Protein AF-A0A3D0XBL4-F1 (afdb_monomer)

Sequence (40 aa):
MQGSVRKKGATWSYRVEFGVVDGKRNQIERSGFRTKSDAT

Radius of gyration: 11.48 Å; Cα contacts (8 Å, |Δi|>4): 77; chains: 1; bounding box: 28×14×30 Å

Nearest PDB structures (foldseek):
  4m5t-assembly3_A  TM=6.593E-01  e=2.601E+00  Homo sapiens
  5lum-assembly2_C  TM=5.487E-01  e=2.601E+00  Homo sapiens
  4m5t-assembly3_E  TM=5.149E-01  e=3.189E+00  Homo sapiens
  3l1f-assembly1_A-2  TM=5.104E-01  e=4.479E+00  Bos taurus
  3l1e-assembly1_A-2  TM=5.063E-01  e=4.185E+00  Bos taurus

Secondary structure (DSSP, 8-state):
-EEEEEEETTEEEEEEEEEEETTEEEEEEEEEESSSGGG-

Mean predicted aligned error: 4.6 Å

Foldseek 3Di:
DDKDWDDDVQKIKIKDWPQDDPNRTDMDMDMDHRDSVVHD

Solvent-accessible surface area (backbone atoms only — not comparable to full-atom values): 2431 Å² total; per-residue (Å²): 126,61,66,50,71,48,77,58,90,85,26,18,24,24,35,41,41,78,48,69,57,95,90,38,78,41,69,51,75,52,68,76,24,80,40,66,75,78,32,109

pLDDT: mean 85.5, std 5.85, range [60.69, 91.25]

Structure (mmCIF, N/CA/C/O backbone):
data_AF-A0A3D0XBL4-F1
#
_entry.id   AF-A0A3D0XBL4-F1
#
loop_
_atom_site.group_PDB
_atom_site.id
_atom_site.type_symbol
_atom_site.label_atom_id
_atom_site.label_alt_id
_atom_site.label_comp_id
_atom_site.label_asym_id
_atom_site.label_entity_id
_atom_site.label_seq_id
_atom_site.pdbx_PDB_ins_code
_atom_site.Cartn_x
_atom_site.Cartn_y
_atom_site.Cartn_z
_atom_site.occupancy
_atom_site.B_iso_or_equiv
_atom_site.auth_seq_id
_atom_site.auth_comp_id
_atom_site.auth_asym_id
_atom_site.auth_atom_id
_atom_site.pdbx_PDB_model_num
ATOM 1 N N . MET A 1 1 ? -9.493 6.108 2.832 1.00 60.69 1 MET A N 1
ATOM 2 C CA . MET A 1 1 ? -8.404 5.168 2.489 1.00 60.69 1 MET A CA 1
ATOM 3 C C . MET A 1 1 ? -7.163 5.975 2.165 1.00 60.69 1 MET A C 1
ATOM 5 O O . MET A 1 1 ? -7.158 6.670 1.158 1.00 60.69 1 MET A O 1
ATOM 9 N N . GLN A 1 2 ? -6.151 5.940 3.030 1.00 71.19 2 GLN A N 1
ATOM 10 C CA . GLN A 1 2 ? -4.832 6.484 2.710 1.00 71.19 2 GLN A CA 1
ATOM 11 C C . GLN A 1 2 ? -3.912 5.307 2.406 1.00 71.19 2 GLN A C 1
ATOM 13 O O . GLN A 1 2 ? -3.769 4.386 3.215 1.00 71.19 2 GLN A O 1
ATOM 18 N N . GLY A 1 3 ? -3.355 5.315 1.201 1.00 81.31 3 GLY A N 1
ATOM 19 C CA . GLY A 1 3 ? -2.377 4.337 0.763 1.00 81.31 3 GLY A CA 1
ATOM 20 C C . GLY A 1 3 ? -1.091 5.024 0.333 1.00 81.31 3 GLY A C 1
ATOM 21 O O . GLY A 1 3 ? -1.114 6.166 -0.121 1.00 81.31 3 GLY A O 1
ATOM 22 N N . SER A 1 4 ? 0.037 4.338 0.489 1.00 87.88 4 SER A N 1
ATOM 23 C CA . SER A 1 4 ? 1.318 4.791 -0.053 1.00 87.88 4 SER A CA 1
ATOM 24 C C . SER A 1 4 ? 1.993 3.670 -0.823 1.00 87.88 4 SER A C 1
ATOM 26 O O . SER A 1 4 ? 2.009 2.515 -0.393 1.00 87.88 4 SER A O 1
ATOM 28 N N . VAL A 1 5 ? 2.565 4.039 -1.965 1.00 90.50 5 VAL A N 1
ATOM 29 C CA . VAL A 1 5 ? 3.414 3.171 -2.774 1.00 90.50 5 VAL A CA 1
ATOM 30 C C . VAL A 1 5 ? 4.851 3.625 -2.574 1.00 90.50 5 VAL A C 1
ATOM 32 O O . VAL A 1 5 ? 5.172 4.791 -2.805 1.00 90.50 5 VAL A O 1
ATOM 35 N N . ARG A 1 6 ? 5.729 2.721 -2.135 1.00 89.81 6 ARG A N 1
ATOM 36 C CA . ARG A 1 6 ? 7.149 3.018 -1.901 1.00 89.81 6 ARG A CA 1
ATOM 37 C C . ARG A 1 6 ? 8.054 1.997 -2.575 1.00 89.81 6 ARG A C 1
ATOM 39 O O . ARG A 1 6 ? 7.742 0.804 -2.622 1.00 89.81 6 ARG A O 1
ATOM 46 N N . LYS A 1 7 ? 9.210 2.467 -3.037 1.00 90.38 7 LYS A N 1
ATOM 47 C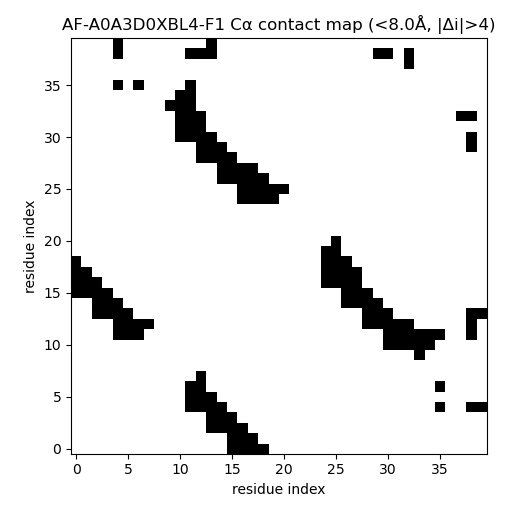 CA . LYS A 1 7 ? 10.288 1.630 -3.567 1.00 90.38 7 LYS A CA 1
ATOM 48 C C . LYS A 1 7 ? 11.223 1.204 -2.429 1.00 90.38 7 LYS A C 1
ATOM 50 O O . LYS A 1 7 ? 11.686 2.050 -1.668 1.00 90.38 7 LYS A O 1
ATOM 55 N N . LYS A 1 8 ? 11.506 -0.095 -2.315 1.00 87.00 8 LYS A N 1
ATOM 56 C CA . LYS A 1 8 ? 12.515 -0.680 -1.416 1.00 87.00 8 LYS A CA 1
ATOM 57 C C . LYS A 1 8 ? 13.504 -1.496 -2.250 1.00 87.00 8 LYS A C 1
ATOM 59 O O . LYS A 1 8 ? 13.172 -2.571 -2.756 1.00 87.00 8 LYS A O 1
ATOM 64 N N . GLY A 1 9 ? 14.717 -0.968 -2.408 1.00 88.81 9 GLY A N 1
ATOM 65 C CA . GLY A 1 9 ? 15.740 -1.557 -3.275 1.00 88.81 9 GLY A CA 1
ATOM 66 C C . GLY A 1 9 ? 15.259 -1.647 -4.726 1.00 88.81 9 GLY A C 1
ATOM 67 O O . GLY A 1 9 ? 14.902 -0.635 -5.332 1.00 88.81 9 GLY A O 1
ATOM 68 N N . ALA A 1 10 ? 15.216 -2.868 -5.265 1.00 89.69 10 ALA A N 1
ATOM 69 C CA . ALA A 1 10 ? 14.744 -3.154 -6.621 1.00 89.69 10 ALA A CA 1
ATOM 70 C C . ALA A 1 10 ? 13.222 -3.374 -6.729 1.00 89.69 10 ALA A C 1
ATOM 72 O O . ALA A 1 10 ? 12.711 -3.519 -7.835 1.00 89.69 10 ALA A O 1
ATOM 73 N N . THR A 1 11 ?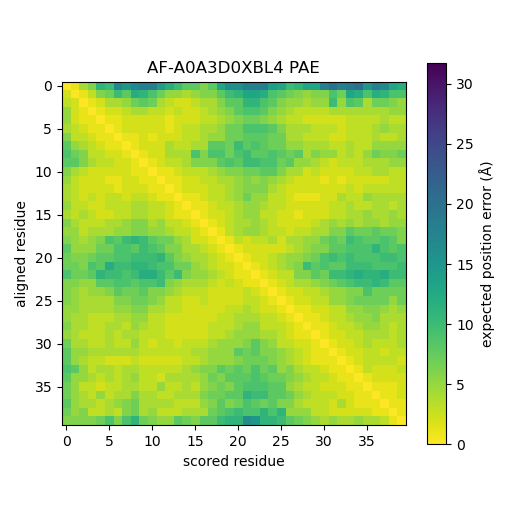 12.497 -3.406 -5.608 1.00 91.25 11 THR A N 1
ATOM 74 C CA . THR A 1 11 ? 11.074 -3.781 -5.580 1.00 91.25 11 THR A CA 1
ATOM 75 C C . THR A 1 11 ? 10.181 -2.634 -5.134 1.00 91.25 11 THR A C 1
ATOM 77 O O . THR A 1 11 ? 10.615 -1.703 -4.449 1.00 91.25 11 THR A O 1
ATOM 80 N N . TRP A 1 12 ? 8.911 -2.715 -5.508 1.00 90.44 12 TRP A N 1
ATOM 81 C CA . TRP A 1 12 ? 7.857 -1.820 -5.063 1.00 90.44 12 TRP A CA 1
ATOM 82 C C . TRP A 1 12 ? 6.980 -2.506 -4.020 1.00 90.44 12 TRP A C 1
ATOM 84 O O . TRP A 1 12 ? 6.896 -3.734 -3.930 1.00 90.44 12 TRP A O 1
ATOM 94 N N . 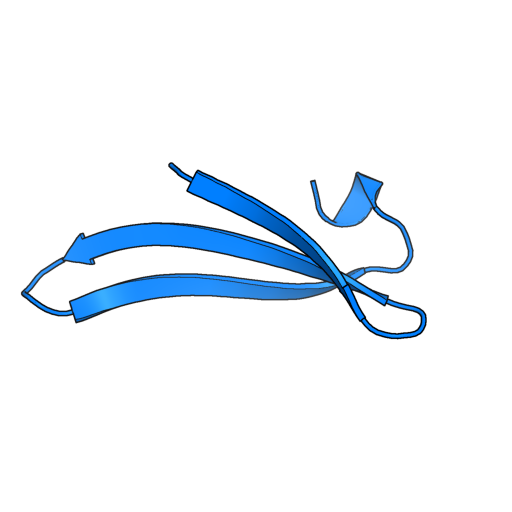SER A 1 13 ? 6.358 -1.685 -3.188 1.00 88.31 13 SER A N 1
ATOM 95 C CA . SER A 1 13 ? 5.427 -2.111 -2.152 1.00 88.31 13 SER A CA 1
ATOM 96 C C . SER A 1 13 ? 4.309 -1.098 -2.034 1.00 88.31 13 SER A C 1
ATOM 98 O O . SER A 1 13 ? 4.552 0.101 -2.193 1.00 88.31 13 SER A O 1
ATOM 100 N N . TYR A 1 14 ? 3.117 -1.584 -1.724 1.00 90.31 14 TYR A N 1
ATOM 101 C CA . TYR A 1 14 ? 1.978 -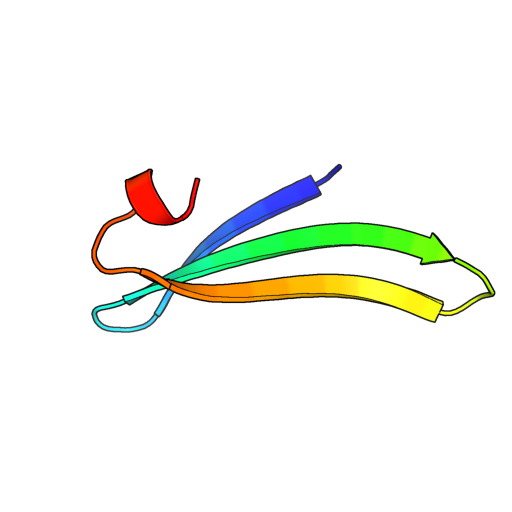0.754 -1.386 1.00 90.31 14 TYR A CA 1
ATOM 102 C C . TYR A 1 14 ? 1.54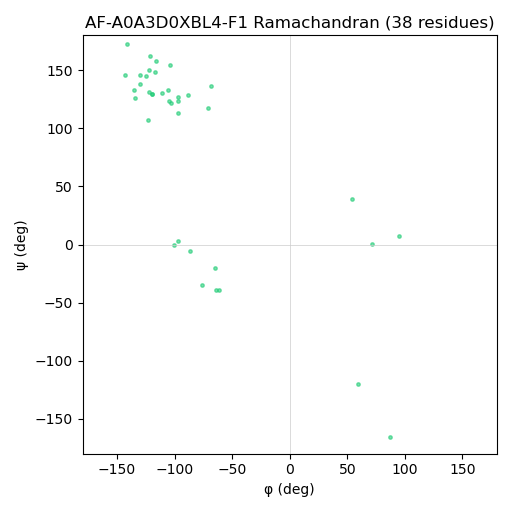7 -1.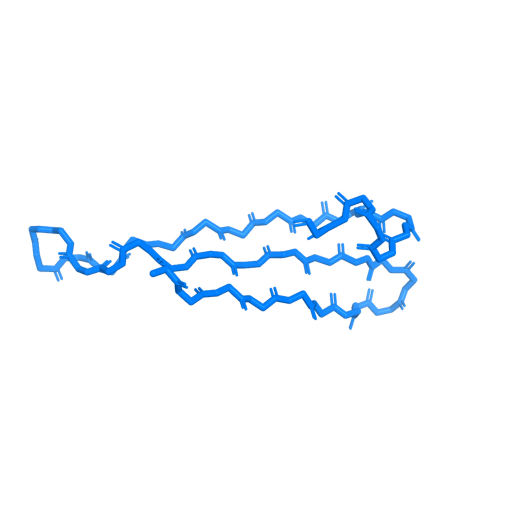039 0.036 1.00 90.31 14 TYR A C 1
ATOM 104 O O . TYR A 1 14 ? 1.658 -2.158 0.543 1.00 90.31 14 TYR A O 1
ATOM 112 N N . ARG A 1 15 ? 1.029 -0.004 0.674 1.00 87.94 15 ARG A N 1
ATOM 113 C CA . ARG A 1 15 ? 0.483 -0.068 2.016 1.00 87.94 15 ARG A CA 1
ATOM 114 C C . ARG A 1 15 ? -0.836 0.669 2.020 1.00 87.94 15 ARG A C 1
ATOM 116 O O . ARG A 1 15 ? -0.860 1.828 1.625 1.00 87.94 15 ARG A O 1
ATOM 123 N N . VAL A 1 16 ? -1.895 0.015 2.481 1.00 89.06 16 VAL A N 1
ATOM 124 C CA . VAL A 1 16 ? -3.227 0.609 2.636 1.00 89.06 16 VAL A CA 1
ATOM 125 C C . VAL A 1 16 ? -3.629 0.534 4.099 1.00 89.06 16 VAL A C 1
ATOM 127 O O . VAL A 1 16 ? -3.547 -0.528 4.720 1.00 89.06 16 VAL A O 1
ATOM 130 N N . GLU A 1 17 ? -4.056 1.667 4.648 1.00 87.31 17 GLU A N 1
ATOM 131 C CA . GLU A 1 17 ? -4.689 1.725 5.960 1.00 87.31 17 GLU A CA 1
ATOM 132 C C . GLU A 1 17 ? -6.207 1.727 5.843 1.00 87.31 17 GLU A C 1
ATOM 134 O O . GLU A 1 17 ? -6.800 2.571 5.163 1.00 87.31 17 GLU A O 1
ATOM 139 N N . PHE A 1 18 ? -6.821 0.794 6.566 1.00 83.94 18 PHE A N 1
ATOM 140 C CA . PHE A 1 18 ? -8.269 0.629 6.662 1.00 83.94 18 PHE A CA 1
ATOM 141 C C . PHE A 1 18 ? -8.847 1.301 7.914 1.00 83.94 18 PHE A C 1
ATOM 143 O O . PHE A 1 18 ? -10.047 1.240 8.151 1.00 83.94 18 PHE A O 1
ATOM 150 N N . GLY A 1 19 ? -8.003 1.984 8.693 1.00 83.00 19 GLY A N 1
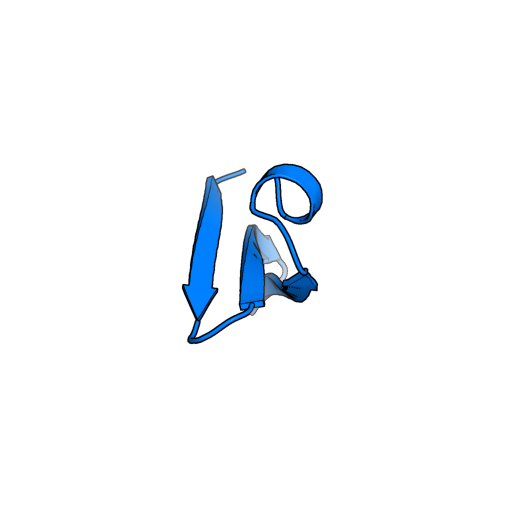ATOM 151 C CA . GLY A 1 19 ? -8.381 2.618 9.952 1.00 83.00 19 GLY A CA 1
ATOM 152 C C . GLY A 1 19 ? -8.275 1.664 11.140 1.00 83.00 19 GLY A C 1
ATOM 153 O O . GLY A 1 19 ? -7.621 0.620 11.077 1.00 83.00 19 GLY A O 1
ATOM 154 N N . VAL A 1 20 ? -8.882 2.060 12.256 1.00 86.06 20 VAL A N 1
ATOM 155 C CA . VAL A 1 20 ? -8.931 1.263 13.484 1.00 86.06 20 VAL A CA 1
ATOM 156 C C . VAL A 1 20 ? -10.263 0.519 13.520 1.00 86.06 20 VAL A C 1
ATOM 158 O O . VAL A 1 20 ? -11.311 1.153 13.460 1.00 86.06 20 VAL A O 1
ATOM 161 N N . VAL A 1 21 ? -10.218 -0.810 13.623 1.00 85.44 21 VAL A N 1
ATOM 162 C CA . VAL A 1 21 ? -11.400 -1.656 13.868 1.00 85.44 21 VAL A CA 1
ATOM 163 C C . VAL A 1 21 ? -11.137 -2.395 15.174 1.00 85.44 21 VAL A C 1
ATOM 165 O O . VAL A 1 21 ? -10.045 -2.930 15.363 1.00 85.44 21 VAL A O 1
ATOM 168 N N . ASP A 1 22 ? -12.086 -2.348 16.106 1.00 84.62 22 ASP A N 1
ATOM 169 C CA . ASP A 1 22 ? -11.978 -2.949 17.446 1.00 84.62 22 ASP A CA 1
ATOM 170 C C . ASP A 1 22 ? -10.736 -2.510 18.241 1.00 84.62 22 ASP A C 1
ATOM 172 O O . ASP A 1 22 ? -10.057 -3.306 18.892 1.00 84.62 22 ASP A O 1
ATOM 176 N N . GLY A 1 23 ? -10.377 -1.226 18.143 1.00 87.38 23 GLY A N 1
ATOM 177 C CA . GLY A 1 23 ? -9.191 -0.672 18.809 1.00 87.38 23 GLY A CA 1
ATOM 178 C C . GLY A 1 23 ? -7.856 -1.121 18.201 1.00 87.38 23 GLY A C 1
ATOM 179 O O . GLY A 1 23 ? -6.798 -0.692 18.660 1.00 87.38 23 GLY A O 1
ATOM 180 N N . LYS A 1 24 ? -7.875 -1.941 17.141 1.00 85.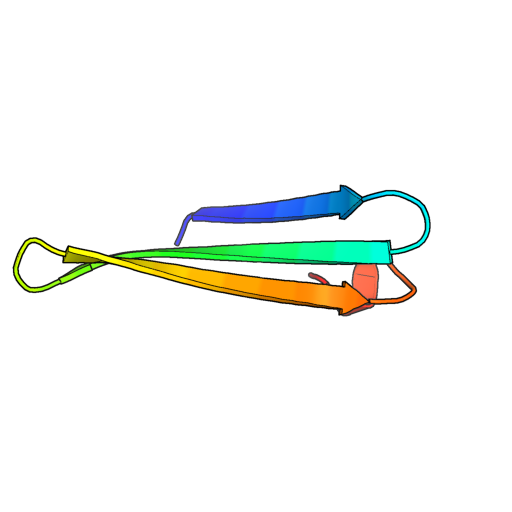19 24 LYS A N 1
ATOM 181 C CA . LYS A 1 24 ? -6.682 -2.407 16.431 1.00 85.19 24 LYS A CA 1
ATOM 182 C C . LYS A 1 24 ? -6.542 -1.704 15.089 1.00 85.19 24 LYS A C 1
ATOM 184 O O . LYS A 1 24 ? -7.485 -1.592 14.308 1.00 85.19 24 LYS A O 1
ATOM 189 N N . ARG A 1 25 ? -5.331 -1.229 14.809 1.00 88.06 25 ARG A N 1
ATOM 190 C CA . ARG A 1 25 ? -4.986 -0.611 13.528 1.00 88.06 25 ARG A CA 1
ATOM 191 C C . ARG A 1 25 ? -4.942 -1.688 12.447 1.00 88.06 25 ARG A C 1
ATOM 193 O O . ARG A 1 25 ? -4.107 -2.587 12.512 1.00 88.06 25 ARG A O 1
ATOM 200 N N . ASN A 1 26 ? -5.812 -1.573 11.449 1.00 87.69 26 ASN A N 1
ATOM 201 C CA . ASN A 1 26 ? -5.853 -2.487 10.317 1.00 87.69 26 ASN A CA 1
ATOM 202 C C . ASN A 1 26 ? -5.093 -1.892 9.135 1.00 87.69 26 ASN A C 1
ATOM 204 O O . ASN A 1 26 ? -5.477 -0.876 8.547 1.00 87.69 26 ASN A O 1
ATOM 208 N N . GLN A 1 27 ? -3.986 -2.544 8.798 1.00 88.31 27 GLN A N 1
ATOM 209 C CA . GLN A 1 27 ? -3.094 -2.153 7.721 1.00 88.31 27 GLN A CA 1
ATOM 210 C C . GLN A 1 27 ? -2.717 -3.382 6.902 1.00 88.31 27 GLN A C 1
ATOM 212 O O . GLN A 1 27 ? -2.325 -4.404 7.459 1.00 88.31 27 GLN A O 1
ATOM 217 N N . ILE A 1 28 ? -2.804 -3.259 5.579 1.00 87.88 28 ILE A N 1
ATOM 218 C CA . ILE A 1 28 ? -2.326 -4.277 4.642 1.00 87.88 28 ILE A CA 1
ATOM 219 C C . ILE A 1 28 ? -1.104 -3.715 3.928 1.00 87.88 28 ILE A C 1
ATOM 221 O O . ILE A 1 28 ? -1.139 -2.600 3.409 1.00 87.88 28 ILE A O 1
ATOM 225 N N . GLU A 1 29 ? -0.032 -4.498 3.892 1.00 88.06 29 GLU A N 1
ATOM 226 C CA . GLU A 1 29 ? 1.158 -4.219 3.094 1.00 88.06 29 GLU A CA 1
ATOM 227 C C . GLU A 1 29 ? 1.400 -5.397 2.151 1.00 88.06 29 GLU A C 1
ATOM 229 O O . GLU A 1 29 ? 1.383 -6.553 2.576 1.00 88.06 29 GLU A O 1
ATOM 234 N N . ARG A 1 30 ? 1.621 -5.106 0.868 1.00 89.00 30 ARG A N 1
ATOM 235 C CA . ARG A 1 30 ? 2.126 -6.085 -0.100 1.00 89.00 30 ARG A CA 1
ATOM 236 C C . ARG A 1 30 ? 3.379 -5.541 -0.766 1.00 89.00 30 ARG A C 1
ATOM 238 O O . ARG A 1 30 ? 3.506 -4.338 -0.991 1.00 89.00 30 ARG A O 1
ATOM 245 N N . SER A 1 31 ? 4.316 -6.427 -1.063 1.00 87.00 31 SER A N 1
ATOM 246 C CA . SER A 1 31 ? 5.645 -6.097 -1.578 1.00 87.00 31 SER A CA 1
ATOM 247 C C . SER A 1 31 ? 6.095 -7.109 -2.633 1.00 87.00 31 SER A C 1
ATOM 249 O O . SER A 1 31 ? 5.426 -8.114 -2.861 1.00 87.00 31 SER A O 1
ATOM 251 N N . GLY A 1 32 ? 7.226 -6.831 -3.288 1.00 87.94 32 GLY A N 1
ATOM 252 C CA . GLY A 1 32 ? 7.802 -7.708 -4.317 1.00 87.94 32 GLY A CA 1
ATOM 253 C C . GLY A 1 32 ? 7.400 -7.346 -5.747 1.00 87.94 32 GLY A C 1
ATOM 254 O O . GLY A 1 32 ? 7.745 -8.057 -6.687 1.00 87.94 32 GLY A O 1
ATOM 255 N N . PHE A 1 33 ? 6.712 -6.223 -5.928 1.00 89.88 33 PHE A N 1
ATOM 256 C CA . PHE A 1 33 ? 6.323 -5.731 -7.243 1.00 89.88 33 PHE A CA 1
ATOM 257 C C . PHE A 1 33 ? 7.554 -5.286 -8.039 1.00 89.88 33 PHE A C 1
ATOM 259 O O . PHE A 1 33 ? 8.444 -4.616 -7.506 1.00 89.88 33 PHE A O 1
ATOM 266 N N . ARG A 1 34 ? 7.614 -5.653 -9.323 1.00 84.81 34 ARG A N 1
ATOM 267 C CA . ARG A 1 34 ? 8.722 -5.265 -10.213 1.00 84.81 34 ARG A CA 1
ATOM 268 C C . ARG A 1 34 ? 8.592 -3.813 -10.657 1.00 84.81 34 ARG A C 1
ATOM 270 O O . ARG A 1 34 ? 9.598 -3.117 -10.774 1.00 84.81 34 ARG A O 1
ATOM 277 N N . THR A 1 35 ? 7.364 -3.338 -10.855 1.00 87.12 35 THR A N 1
ATOM 278 C CA . THR A 1 35 ? 7.092 -1.968 -11.292 1.00 87.12 35 THR A CA 1
ATOM 279 C C . THR A 1 35 ? 6.220 -1.212 -10.292 1.00 87.12 35 THR A C 1
ATOM 281 O O . THR A 1 35 ? 5.566 -1.802 -9.433 1.00 87.12 35 THR A O 1
ATOM 284 N N . LYS A 1 36 ? 6.222 0.123 -10.395 1.00 79.44 36 LYS A N 1
ATOM 285 C CA . LYS A 1 36 ? 5.344 0.983 -9.5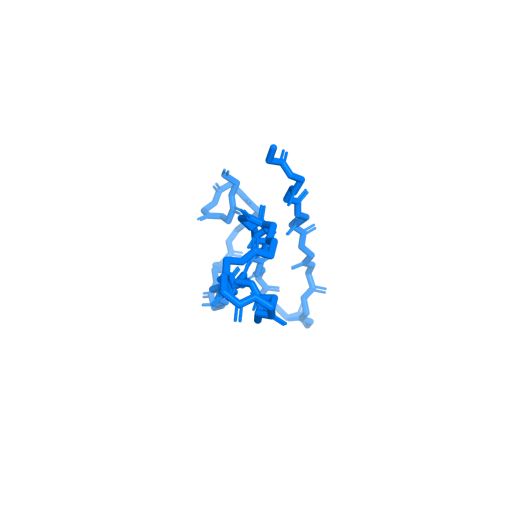92 1.00 79.44 36 LYS A CA 1
ATOM 286 C C . LYS A 1 36 ? 3.874 0.734 -9.925 1.00 79.44 36 LYS A C 1
ATOM 288 O O . LYS A 1 36 ? 3.053 0.723 -9.016 1.00 79.44 36 LYS A O 1
ATOM 293 N N . SER A 1 37 ? 3.569 0.533 -11.206 1.00 84.50 37 SER A N 1
ATOM 294 C CA . SER A 1 37 ? 2.210 0.296 -11.690 1.00 84.50 37 SER A CA 1
ATOM 295 C C . SER A 1 37 ? 1.610 -0.969 -11.083 1.00 84.50 37 SER A C 1
ATOM 297 O O . SER A 1 37 ? 0.467 -0.930 -10.661 1.00 84.50 37 SER A O 1
ATOM 299 N N . ASP A 1 38 ? 2.398 -2.039 -10.923 1.00 78.06 38 ASP A N 1
ATOM 300 C CA . ASP A 1 38 ? 1.923 -3.272 -10.268 1.00 78.06 38 ASP A CA 1
ATOM 301 C C . ASP A 1 38 ? 1.583 -3.070 -8.778 1.00 78.06 38 ASP A C 1
ATOM 303 O O . ASP A 1 38 ? 0.888 -3.886 -8.177 1.00 78.06 38 ASP A O 1
ATOM 307 N N . ALA A 1 39 ? 2.111 -2.007 -8.165 1.00 79.38 39 ALA A N 1
ATOM 308 C CA . ALA A 1 39 ? 1.909 -1.670 -6.763 1.00 79.38 39 ALA A CA 1
ATOM 309 C C . ALA A 1 39 ? 0.857 -0.567 -6.543 1.00 79.38 39 ALA A C 1
ATOM 311 O O . ALA A 1 39 ? 0.665 -0.171 -5.398 1.00 79.38 39 ALA A O 1
ATOM 312 N N . THR A 1 40 ? 0.231 -0.015 -7.586 1.00 75.56 40 THR A N 1
ATOM 313 C CA . THR A 1 40 ? -0.724 1.105 -7.459 1.00 75.56 40 THR A CA 1
ATOM 314 C C . THR A 1 40 ? -2.147 0.620 -7.681 1.00 75.56 40 THR A C 1
ATOM 316 O O . THR A 1 40 ? -3.024 1.054 -6.904 1.00 75.56 40 THR A O 1
#